Protein AF-A0A367MD24-F1 (afdb_monomer)

Sequence (98 aa):
MNCYQDEFDQTNGLRYLNHAAVAPWPRRAADAVSAFARENVAHGANDYPEWLKIEHRLRERLARLLNARAGSDLALVKNTSEALSFVAFGLDWREGDQ

Solvent-accessible surface area (backbone atoms only — not comparable to full-atom values): 6394 Å² total; per-residue (Å²): 132,69,80,67,61,79,28,54,84,67,64,90,90,69,81,87,82,56,62,88,79,71,53,84,70,44,47,71,57,55,51,53,53,51,50,52,54,53,46,38,73,74,55,50,74,74,58,47,74,60,53,51,52,54,52,51,53,47,51,58,51,48,26,62,74,70,72,46,60,91,89,56,92,76,80,92,69,95,46,71,70,60,47,53,47,52,53,62,74,67,51,90,81,55,94,88,71,131

Nearest PDB structures (foldseek):
  3s5u-assembly1_F  TM=2.962E-01  e=2.990E+00  Enterococcus faecalis ATCC 4200
  3s5u-assembly1_A  TM=3.018E-01  e=6.526E+00  Enterococcus faecalis ATCC 4200

Radius of gyration: 18.74 Å; Cα contacts (8 Å, |Δi|>4): 24; chains: 1; bounding box: 44×31×53 Å

Structure (mmCIF, N/CA/C/O backbone):
data_AF-A0A367MD24-F1
#
_entry.id   AF-A0A367MD24-F1
#
loop_
_atom_site.group_PDB
_atom_site.id
_atom_site.type_symbol
_atom_site.label_atom_id
_atom_site.label_alt_id
_atom_site.label_comp_id
_atom_site.label_asym_id
_atom_site.label_entity_id
_atom_site.label_seq_id
_atom_site.pdbx_PDB_ins_code
_atom_site.Cartn_x
_atom_site.Cartn_y
_atom_site.Cartn_z
_atom_site.occupancy
_atom_sit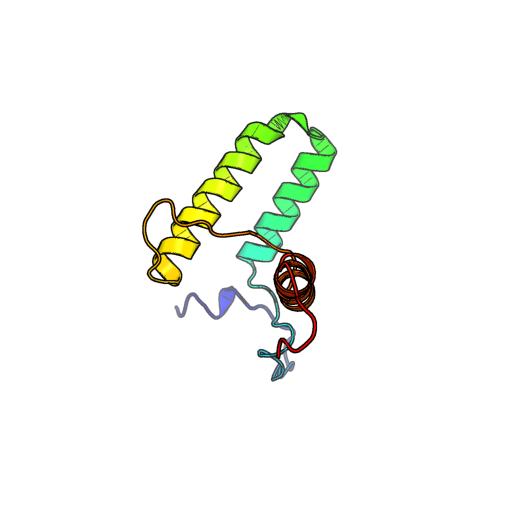e.B_iso_or_equiv
_atom_site.auth_seq_id
_atom_site.auth_comp_id
_atom_site.auth_asym_id
_atom_site.auth_atom_id
_atom_site.pdbx_PDB_model_num
ATOM 1 N N . MET A 1 1 ? -16.781 -20.078 14.751 1.00 49.09 1 MET A N 1
ATOM 2 C CA . MET A 1 1 ? -16.641 -18.618 14.562 1.00 49.09 1 MET A CA 1
ATOM 3 C C . MET A 1 1 ? -15.866 -18.387 13.284 1.00 49.09 1 MET A C 1
ATOM 5 O O . MET A 1 1 ? -14.769 -18.916 13.162 1.00 49.09 1 MET A O 1
ATOM 9 N N . ASN A 1 2 ? -16.462 -17.707 12.306 1.00 54.78 2 ASN A N 1
ATOM 10 C CA . ASN A 1 2 ? -15.797 -17.422 11.040 1.00 54.78 2 ASN A CA 1
ATOM 11 C C . ASN A 1 2 ? -14.982 -16.134 11.222 1.00 54.78 2 ASN A C 1
ATOM 13 O O . ASN A 1 2 ? -15.538 -15.046 11.114 1.00 54.78 2 ASN A O 1
ATOM 17 N N . CYS A 1 3 ? -13.696 -16.262 11.566 1.00 66.62 3 CYS A N 1
ATOM 18 C CA . CYS A 1 3 ? -12.846 -15.154 12.038 1.00 66.62 3 CYS A CA 1
ATOM 19 C C . CYS A 1 3 ? -12.721 -13.967 11.064 1.00 66.62 3 CYS A C 1
ATOM 21 O O . CYS A 1 3 ? -12.239 -12.908 11.447 1.00 66.62 3 CYS A O 1
ATOM 23 N N . TYR A 1 4 ? -13.155 -14.137 9.815 1.00 72.00 4 TYR A N 1
ATOM 24 C CA . TYR A 1 4 ? -13.145 -13.102 8.788 1.00 72.00 4 TYR A CA 1
ATOM 25 C C . TYR A 1 4 ? -14.350 -12.160 8.851 1.00 72.00 4 TYR A C 1
ATOM 27 O O . TYR A 1 4 ? -14.225 -11.016 8.431 1.00 72.00 4 TYR A O 1
ATOM 35 N N . GLN A 1 5 ? -15.506 -12.604 9.358 1.00 72.69 5 GLN A N 1
ATOM 36 C CA . GLN A 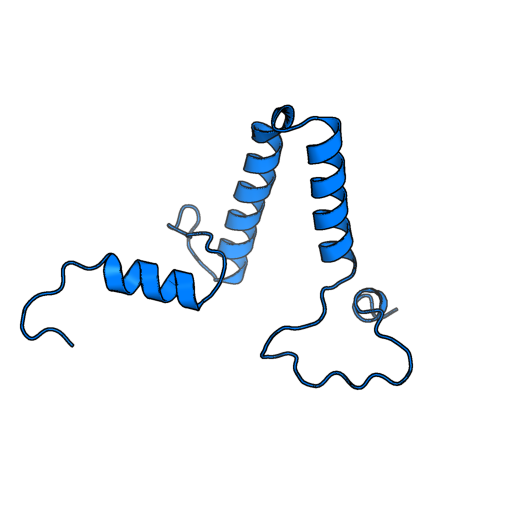1 5 ? -16.703 -11.751 9.413 1.00 72.69 5 GLN A CA 1
ATOM 37 C C . GLN A 1 5 ? -16.533 -10.607 10.420 1.00 72.69 5 GLN A C 1
ATOM 39 O O . GLN A 1 5 ? -16.951 -9.488 10.143 1.00 72.69 5 GLN A O 1
ATOM 44 N N . ASP A 1 6 ? -15.820 -10.857 11.521 1.00 85.44 6 ASP A N 1
ATOM 45 C CA . ASP A 1 6 ? -15.569 -9.860 12.568 1.00 85.44 6 ASP A CA 1
ATOM 46 C C . ASP A 1 6 ? -14.552 -8.778 12.152 1.00 85.44 6 ASP A C 1
ATOM 48 O O . ASP A 1 6 ? -14.402 -7.772 12.845 1.00 85.44 6 ASP A O 1
ATOM 52 N N . GLU A 1 7 ? -13.843 -8.959 11.033 1.00 93.31 7 GLU A N 1
ATOM 53 C CA . GLU A 1 7 ? -12.888 -7.973 10.512 1.00 93.31 7 GLU A CA 1
ATOM 54 C C . GLU A 1 7 ? -13.557 -6.892 9.659 1.00 93.31 7 GLU A C 1
ATOM 56 O O . GLU A 1 7 ? -12.987 -5.815 9.508 1.00 93.31 7 GLU A O 1
ATOM 61 N N . PHE A 1 8 ? -14.745 -7.147 9.110 1.00 92.12 8 PHE A N 1
ATOM 62 C CA . PHE A 1 8 ? -15.423 -6.235 8.18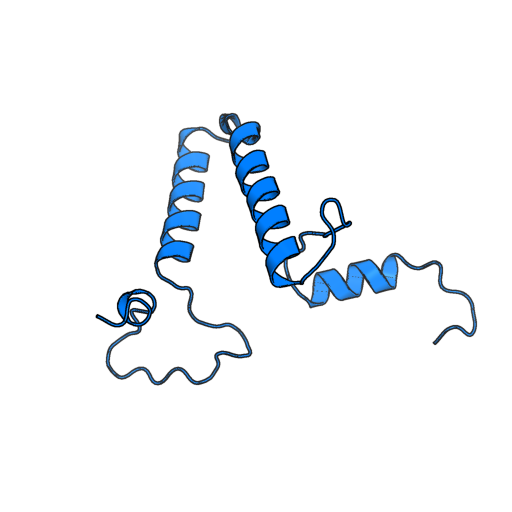6 1.00 92.12 8 PHE A CA 1
ATOM 63 C C . PHE A 1 8 ? -16.764 -5.785 8.762 1.00 92.12 8 PHE A C 1
ATOM 65 O O . PHE A 1 8 ? -17.832 -6.209 8.324 1.00 92.12 8 PHE A O 1
ATOM 72 N N . ASP A 1 9 ? -16.686 -4.892 9.744 1.00 88.19 9 ASP A N 1
ATOM 73 C CA . ASP A 1 9 ? -17.826 -4.369 10.502 1.00 88.19 9 ASP A CA 1
ATOM 74 C C . ASP A 1 9 ? -18.567 -3.260 9.732 1.00 88.19 9 ASP A C 1
ATOM 76 O O . ASP A 1 9 ? -18.518 -2.073 10.057 1.00 88.19 9 ASP A O 1
ATOM 80 N N . GLN A 1 10 ? -19.173 -3.643 8.609 1.00 89.81 10 GLN A N 1
ATOM 81 C CA . GLN A 1 10 ? -19.948 -2.736 7.768 1.00 89.81 10 GLN A CA 1
ATOM 82 C C . GLN A 1 10 ? -21.296 -2.405 8.419 1.00 89.81 10 GLN A C 1
ATOM 84 O O . GLN A 1 10 ? -21.906 -3.236 9.088 1.00 89.81 10 GLN A O 1
ATOM 89 N N . THR A 1 11 ? -21.802 -1.194 8.175 1.00 91.88 11 THR A N 1
ATOM 90 C CA . THR A 1 11 ? -23.098 -0.752 8.704 1.00 91.88 11 THR A CA 1
ATOM 91 C C . THR A 1 11 ? -24.219 -1.721 8.329 1.00 91.88 11 THR A C 1
ATOM 93 O O . THR A 1 11 ? -24.328 -2.144 7.176 1.00 91.88 11 THR A O 1
ATOM 96 N N . ASN A 1 12 ? -25.093 -2.033 9.291 1.00 90.25 12 ASN A N 1
ATOM 97 C CA . ASN A 1 12 ? -26.231 -2.917 9.060 1.00 90.25 12 ASN A CA 1
ATOM 98 C C . ASN A 1 12 ? -27.071 -2.448 7.854 1.00 90.25 12 ASN A C 1
ATOM 100 O O . ASN A 1 12 ? -27.455 -1.282 7.768 1.00 90.25 12 ASN A O 1
ATOM 104 N N . GLY A 1 13 ? -27.351 -3.363 6.923 1.00 91.69 13 GLY A N 1
ATOM 105 C CA . GLY A 1 13 ? -28.075 -3.082 5.679 1.00 91.69 13 GLY A CA 1
ATOM 106 C C . GLY A 1 13 ? -27.205 -2.655 4.489 1.00 91.69 13 GLY A C 1
ATOM 107 O O . GLY A 1 13 ? -27.707 -2.651 3.362 1.00 91.69 13 GLY A O 1
ATOM 108 N N . LEU A 1 14 ? -25.913 -2.362 4.683 1.00 92.81 14 LEU A N 1
ATOM 109 C CA . LEU A 1 14 ? -24.999 -2.082 3.575 1.00 92.81 14 LEU A CA 1
ATOM 110 C C . LEU A 1 14 ? -24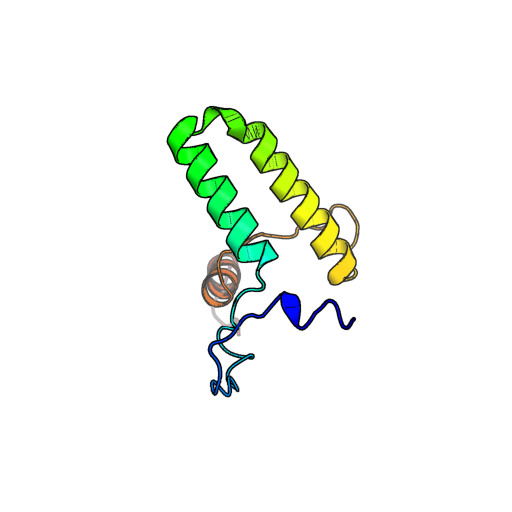.712 -3.361 2.775 1.00 92.81 14 LEU A C 1
ATOM 112 O O . LEU A 1 14 ? -24.267 -4.370 3.314 1.00 92.81 14 LEU A O 1
ATOM 116 N N . ARG A 1 15 ? -24.932 -3.303 1.457 1.00 92.81 15 ARG A N 1
ATOM 117 C CA . ARG A 1 15 ? -24.541 -4.354 0.506 1.00 92.81 15 ARG A CA 1
ATOM 118 C C . ARG A 1 15 ? -23.388 -3.847 -0.343 1.00 92.81 15 ARG A C 1
ATOM 120 O O . ARG A 1 15 ? -23.594 -3.311 -1.430 1.00 92.81 15 ARG A O 1
ATOM 127 N N . TYR A 1 16 ? -22.174 -3.969 0.175 1.00 92.1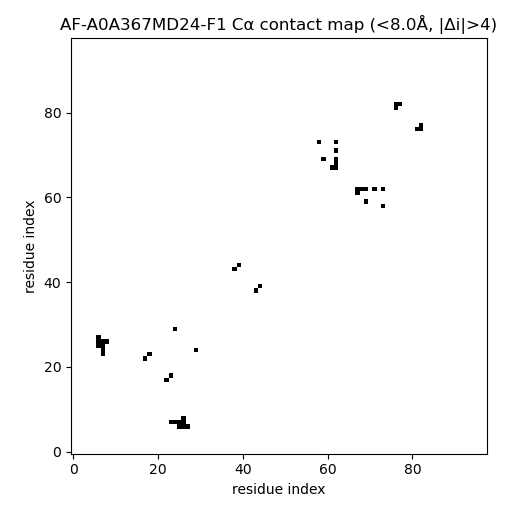2 16 TYR A N 1
ATOM 128 C CA . TYR A 1 16 ? -20.996 -3.508 -0.541 1.00 92.12 16 TYR A CA 1
ATOM 129 C C . TYR A 1 16 ? -20.621 -4.501 -1.649 1.00 92.12 16 TYR A C 1
ATOM 131 O O . TYR A 1 16 ? -20.245 -5.633 -1.369 1.00 92.12 16 TYR A O 1
ATOM 139 N N . LEU A 1 17 ? -20.728 -4.092 -2.916 1.00 94.06 17 LEU A N 1
ATOM 140 C CA . LEU A 1 17 ? -20.426 -4.942 -4.082 1.00 94.06 17 LEU A CA 1
ATOM 141 C C . LEU A 1 17 ? -19.258 -4.412 -4.933 1.00 94.06 17 LEU A C 1
ATOM 143 O O . LEU A 1 17 ? -18.981 -4.954 -5.996 1.00 94.06 17 LEU A O 1
ATOM 147 N N . ASN A 1 18 ? -18.534 -3.392 -4.456 1.00 94.44 18 ASN A N 1
ATOM 148 C CA . ASN A 1 18 ? -17.459 -2.721 -5.200 1.00 94.44 18 ASN A CA 1
ATOM 149 C C . ASN A 1 18 ? -16.039 -3.134 -4.743 1.00 94.44 18 ASN A C 1
ATOM 151 O O . ASN A 1 18 ? -15.118 -2.321 -4.693 1.00 94.44 18 ASN A O 1
ATOM 155 N N . HIS A 1 19 ? -15.853 -4.402 -4.358 1.00 92.19 19 HIS A N 1
ATOM 156 C CA . HIS A 1 19 ? -14.607 -4.890 -3.737 1.00 92.19 19 HIS A CA 1
ATOM 157 C C . HIS A 1 19 ? -13.376 -4.789 -4.649 1.00 92.19 19 HIS A C 1
ATOM 159 O O . HIS A 1 19 ? -12.261 -4.686 -4.148 1.00 92.19 19 HIS A O 1
ATOM 165 N N . ALA A 1 20 ? -13.572 -4.808 -5.969 1.00 94.25 20 ALA A N 1
ATOM 166 C CA . ALA A 1 20 ? -12.483 -4.733 -6.939 1.00 94.25 20 ALA A CA 1
ATOM 167 C C . ALA A 1 20 ? -11.928 -3.311 -7.141 1.00 94.25 20 ALA A C 1
ATOM 169 O O . ALA A 1 20 ? -10.811 -3.180 -7.629 1.00 94.25 20 ALA A O 1
ATOM 170 N N . ALA A 1 21 ? -12.680 -2.260 -6.785 1.00 93.12 21 ALA A N 1
ATOM 171 C CA . ALA A 1 21 ? -12.208 -0.882 -6.913 1.00 93.12 21 ALA A CA 1
ATOM 172 C C . ALA A 1 21 ? -11.403 -0.452 -5.678 1.00 93.12 21 ALA A C 1
ATOM 174 O O . ALA A 1 21 ? -10.185 -0.325 -5.745 1.00 93.12 21 ALA A O 1
ATOM 175 N N . VAL A 1 22 ? -12.079 -0.241 -4.541 1.00 90.88 22 VAL A N 1
ATOM 176 C CA . VAL A 1 22 ? -11.448 0.113 -3.257 1.00 90.88 22 VAL A CA 1
ATOM 177 C C . VAL A 1 22 ? -12.238 -0.528 -2.123 1.00 90.88 22 VAL A C 1
ATOM 179 O O . VAL A 1 22 ? -13.208 0.043 -1.630 1.00 90.88 22 VAL A O 1
ATOM 182 N N . ALA A 1 23 ? -11.830 -1.726 -1.712 1.00 93.62 23 ALA A N 1
ATOM 183 C CA . ALA A 1 23 ? -12.530 -2.475 -0.675 1.00 93.62 23 ALA A CA 1
ATOM 184 C C . ALA A 1 23 ? -12.482 -1.783 0.707 1.00 93.62 23 ALA A C 1
ATOM 186 O O . ALA A 1 23 ? -11.497 -1.108 1.031 1.00 93.62 23 ALA A O 1
ATOM 187 N N . PRO A 1 24 ? -13.500 -1.999 1.563 1.00 93.56 24 PRO A N 1
ATOM 188 C CA . PRO A 1 24 ? -13.440 -1.643 2.973 1.00 93.56 24 PRO A CA 1
ATOM 189 C C . PRO A 1 24 ? -12.233 -2.299 3.643 1.00 93.56 24 PRO A C 1
ATOM 191 O O . PRO A 1 24 ? -11.889 -3.446 3.349 1.00 93.56 24 PRO A O 1
ATOM 194 N N . TRP A 1 25 ? -11.589 -1.576 4.552 1.00 94.25 25 TRP A N 1
ATOM 195 C CA . TRP A 1 25 ? -10.437 -2.108 5.271 1.00 94.25 25 TRP A CA 1
ATOM 196 C C . TRP A 1 25 ? -10.883 -3.111 6.338 1.00 94.25 25 TRP A C 1
ATOM 198 O O . TRP A 1 25 ? -11.882 -2.863 7.015 1.00 94.25 25 TRP A O 1
ATOM 208 N N . PRO A 1 26 ? -10.138 -4.212 6.542 1.00 95.31 26 PRO A N 1
ATOM 209 C CA . PRO A 1 26 ? -10.333 -5.040 7.720 1.00 95.31 26 PRO A CA 1
ATOM 210 C C . PRO A 1 26 ? -9.928 -4.261 8.980 1.00 95.31 26 PRO A C 1
ATOM 212 O O . PRO A 1 26 ? -8.996 -3.449 8.942 1.00 95.31 26 PRO A O 1
ATOM 215 N N . ARG A 1 27 ? -10.575 -4.551 10.113 1.00 95.56 27 ARG A N 1
ATOM 216 C CA . ARG A 1 27 ? -10.347 -3.899 11.413 1.00 95.56 27 ARG A CA 1
ATOM 217 C C . ARG A 1 27 ? -8.862 -3.821 11.771 1.00 95.56 27 ARG A C 1
ATOM 219 O O . ARG A 1 27 ? -8.363 -2.740 12.069 1.00 95.56 27 ARG A O 1
ATOM 226 N N . ARG A 1 28 ? -8.113 -4.916 11.600 1.00 95.50 28 ARG A N 1
ATOM 227 C CA . ARG A 1 28 ? -6.666 -4.943 11.891 1.00 95.50 28 ARG A CA 1
ATOM 228 C C . ARG A 1 28 ? -5.835 -3.922 11.105 1.00 95.50 28 ARG A C 1
ATOM 230 O O . ARG A 1 28 ? -4.798 -3.483 11.594 1.00 95.50 28 ARG A O 1
ATOM 237 N N . ALA A 1 29 ? -6.241 -3.574 9.882 1.00 95.94 29 ALA A N 1
ATOM 238 C CA . ALA A 1 29 ? -5.532 -2.581 9.078 1.00 95.94 29 ALA A CA 1
ATOM 239 C C . ALA A 1 29 ? -5.818 -1.165 9.594 1.00 95.94 29 ALA A C 1
ATOM 241 O O . ALA A 1 29 ? -4.888 -0.373 9.746 1.00 95.94 29 ALA A O 1
ATOM 242 N N . ALA A 1 30 ? -7.079 -0.875 9.930 1.00 96.56 30 ALA A N 1
ATOM 243 C CA . ALA A 1 30 ? -7.468 0.392 10.545 1.00 96.56 30 ALA A CA 1
ATOM 244 C C . ALA A 1 30 ? -6.763 0.611 11.895 1.00 96.56 30 ALA A C 1
ATOM 246 O O . ALA A 1 30 ? -6.240 1.701 12.147 1.00 96.56 30 ALA A O 1
ATOM 247 N N . ASP A 1 31 ? -6.674 -0.432 12.723 1.00 97.19 31 ASP A N 1
ATOM 248 C CA . ASP A 1 31 ? -5.985 -0.386 14.015 1.00 97.19 31 ASP A CA 1
ATOM 249 C C . ASP A 1 31 ? -4.484 -0.110 13.849 1.00 97.19 31 ASP A C 1
ATOM 251 O O . ASP A 1 31 ? -3.937 0.761 14.525 1.00 97.19 31 ASP A O 1
ATOM 255 N N . ALA A 1 32 ? -3.819 -0.796 12.912 1.00 96.56 32 ALA A N 1
ATOM 256 C CA . ALA A 1 32 ? -2.389 -0.615 12.660 1.00 96.56 32 ALA A CA 1
ATOM 257 C C . ALA A 1 32 ? -2.049 0.807 12.179 1.00 96.56 32 ALA A C 1
ATOM 259 O O . ALA A 1 32 ? -1.103 1.416 12.680 1.00 96.56 32 ALA A O 1
ATOM 260 N N . VAL A 1 33 ? -2.835 1.359 11.247 1.00 96.62 33 VAL A N 1
ATOM 261 C CA . VAL A 1 33 ? -2.645 2.737 10.760 1.00 96.62 33 VAL A CA 1
ATOM 262 C C . VAL A 1 33 ? -2.917 3.751 11.873 1.00 96.62 33 VAL A C 1
ATOM 264 O O . VAL A 1 33 ? -2.164 4.711 12.032 1.00 96.62 33 VAL A O 1
ATOM 267 N N . SER A 1 34 ? -3.954 3.523 12.683 1.00 98.06 34 SER A N 1
ATOM 268 C CA . SER A 1 34 ? -4.284 4.391 13.819 1.00 98.06 34 SER A CA 1
ATOM 269 C C . SER A 1 34 ? -3.184 4.394 14.880 1.00 98.06 34 SER A C 1
ATOM 271 O O . SER A 1 34 ? -2.868 5.449 15.430 1.00 98.06 34 SER A O 1
ATOM 273 N N . ALA A 1 35 ? -2.591 3.232 15.167 1.00 96.38 35 ALA A N 1
ATOM 274 C CA . ALA A 1 35 ? -1.471 3.111 16.094 1.00 96.38 35 ALA A CA 1
ATOM 275 C C . ALA A 1 35 ? -0.242 3.880 15.590 1.00 96.38 35 ALA A C 1
ATOM 277 O O . ALA A 1 35 ? 0.286 4.709 16.327 1.00 96.38 35 ALA A O 1
ATOM 278 N N . PHE A 1 36 ? 0.131 3.690 14.319 1.00 95.81 36 PHE A N 1
ATOM 279 C CA . PHE A 1 36 ? 1.225 4.431 13.688 1.00 95.81 36 PHE A CA 1
ATOM 280 C C . PHE A 1 36 ? 1.011 5.950 13.756 1.00 95.81 36 PHE A C 1
ATOM 282 O O . PHE A 1 36 ? 1.917 6.692 14.127 1.00 95.81 36 PHE A O 1
ATOM 289 N N . ALA A 1 37 ? -0.200 6.428 13.454 1.00 96.94 37 ALA A N 1
ATOM 290 C CA . ALA A 1 37 ? -0.509 7.854 13.521 1.00 96.94 37 ALA A CA 1
ATOM 291 C C . ALA A 1 37 ? -0.354 8.417 14.945 1.00 96.94 37 ALA A C 1
ATOM 293 O O . ALA A 1 37 ? 0.218 9.491 15.125 1.00 96.94 37 ALA A O 1
ATOM 294 N N . ARG A 1 38 ? -0.826 7.689 15.968 1.00 97.44 38 ARG A N 1
ATOM 295 C CA . ARG A 1 38 ? -0.673 8.094 17.378 1.00 97.44 38 ARG A CA 1
ATOM 296 C C . ARG A 1 38 ? 0.791 8.118 17.812 1.00 97.44 38 ARG A C 1
ATOM 298 O O . ARG A 1 38 ? 1.199 9.053 18.493 1.00 97.44 38 ARG A O 1
ATOM 305 N N . GLU A 1 39 ? 1.565 7.115 17.412 1.00 95.50 39 GLU A N 1
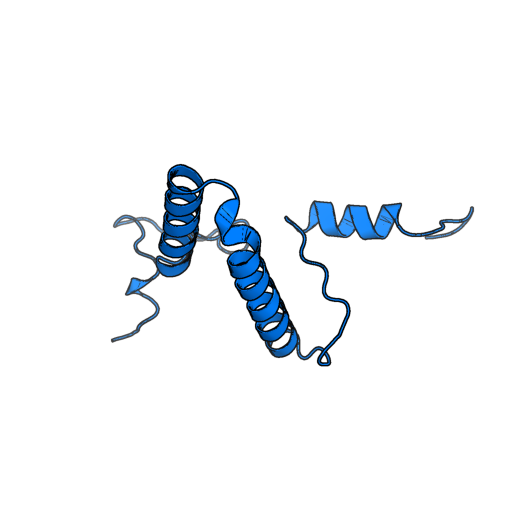ATOM 306 C CA . GLU A 1 39 ? 3.001 7.025 17.691 1.00 95.50 39 GLU A CA 1
ATOM 307 C C . GLU A 1 39 ? 3.765 8.196 17.064 1.00 95.50 39 GLU A C 1
ATOM 309 O O . GLU A 1 39 ? 4.523 8.872 17.756 1.00 95.50 39 GLU A O 1
ATOM 314 N N . ASN A 1 40 ? 3.493 8.506 15.793 1.00 96.19 40 ASN A N 1
ATOM 315 C CA . ASN A 1 40 ? 4.123 9.619 15.086 1.00 96.19 40 ASN A CA 1
ATOM 316 C C . ASN A 1 40 ? 3.800 10.978 15.734 1.00 96.19 40 ASN A C 1
ATOM 318 O O . ASN A 1 40 ? 4.680 11.824 15.860 1.00 96.19 40 ASN A O 1
ATOM 322 N N . VAL A 1 41 ? 2.567 11.175 16.215 1.00 97.06 41 VAL A N 1
ATOM 323 C CA . VAL A 1 41 ? 2.189 12.383 16.972 1.00 97.06 41 VAL A CA 1
ATOM 324 C C . VAL A 1 41 ? 2.952 12.482 18.297 1.00 97.06 41 VAL A C 1
ATOM 326 O O . VAL A 1 41 ? 3.375 13.573 18.671 1.00 97.06 41 VAL A O 1
ATOM 329 N N . ALA A 1 42 ? 3.120 11.368 19.014 1.00 96.88 42 ALA A N 1
ATOM 330 C CA . ALA A 1 42 ? 3.753 11.358 20.331 1.00 96.88 42 ALA A CA 1
ATOM 331 C C . ALA A 1 42 ? 5.285 11.487 20.270 1.00 96.88 42 ALA A C 1
ATOM 333 O O . ALA A 1 42 ? 5.873 12.172 21.106 1.00 96.88 42 ALA A O 1
ATOM 334 N N . HIS A 1 43 ? 5.929 10.837 19.298 1.00 95.56 43 HIS A N 1
ATOM 335 C CA . HIS A 1 43 ? 7.387 10.666 19.270 1.00 95.56 43 HIS A CA 1
ATOM 336 C C . HIS A 1 43 ? 8.056 11.207 17.999 1.00 95.56 43 HIS A C 1
ATOM 338 O O . HIS A 1 43 ? 9.283 11.165 17.884 1.00 95.56 43 HIS A O 1
ATOM 344 N N . GLY A 1 44 ? 7.292 11.735 17.039 1.00 94.50 44 GLY A N 1
ATOM 345 C CA . GLY A 1 44 ? 7.827 12.162 15.750 1.00 94.50 44 GLY A CA 1
ATOM 346 C C . GLY A 1 44 ? 8.473 10.996 15.002 1.00 94.50 44 GLY A C 1
ATOM 347 O O . GLY A 1 44 ? 7.965 9.880 15.009 1.00 94.50 44 GLY A O 1
ATOM 348 N N . ALA A 1 45 ? 9.612 11.250 14.357 1.00 93.25 45 ALA A N 1
ATOM 349 C CA . ALA A 1 45 ? 10.360 10.249 13.592 1.00 93.25 45 ALA A CA 1
ATOM 350 C C . ALA A 1 45 ? 11.412 9.478 14.418 1.00 93.25 45 ALA A C 1
ATOM 352 O O . ALA A 1 45 ? 12.290 8.844 13.837 1.00 93.25 45 ALA A O 1
ATOM 353 N N . ASN A 1 46 ? 11.366 9.534 15.754 1.00 94.19 46 ASN A N 1
ATOM 354 C CA . ASN A 1 46 ? 12.383 8.897 16.602 1.00 94.19 46 ASN A CA 1
ATOM 355 C C . ASN A 1 46 ? 12.441 7.370 16.425 1.00 94.19 46 ASN A C 1
ATOM 357 O O . ASN A 1 46 ? 13.526 6.791 16.440 1.00 94.19 46 ASN A O 1
ATOM 361 N N . ASP A 1 47 ? 11.295 6.736 16.174 1.00 92.31 47 ASP A N 1
ATOM 362 C CA . ASP A 1 47 ? 11.166 5.279 16.042 1.00 92.31 47 ASP A CA 1
ATOM 363 C C . ASP A 1 47 ? 11.307 4.782 14.591 1.00 92.31 47 ASP A C 1
ATOM 365 O O . ASP A 1 47 ? 10.963 3.646 14.260 1.00 92.31 47 ASP A O 1
ATOM 369 N N . TYR A 1 48 ? 11.876 5.604 13.702 1.00 92.00 48 TYR A N 1
ATOM 370 C CA . TYR A 1 48 ? 12.079 5.253 12.292 1.00 92.00 48 TYR A CA 1
ATOM 371 C C . TYR A 1 48 ? 12.764 3.886 12.069 1.00 92.00 48 TYR A C 1
ATOM 373 O O . TYR A 1 48 ? 12.307 3.134 11.200 1.00 92.00 48 TYR A O 1
ATOM 381 N N . PRO A 1 49 ? 13.800 3.483 12.843 1.00 93.94 49 PRO A N 1
ATOM 382 C CA . PRO A 1 49 ? 14.391 2.151 12.708 1.00 93.94 49 PRO A CA 1
ATOM 383 C C . PRO A 1 49 ? 13.404 1.002 12.960 1.00 93.94 49 PRO A C 1
ATOM 385 O O . PRO A 1 49 ? 13.513 -0.044 12.321 1.00 93.94 49 PRO A O 1
ATOM 388 N N . GLU A 1 50 ? 12.425 1.176 13.852 1.00 92.94 50 GLU A N 1
ATOM 389 C CA . GLU A 1 50 ? 11.384 0.170 14.084 1.00 92.94 50 GLU A CA 1
ATOM 390 C C . GLU A 1 50 ? 10.405 0.105 12.907 1.00 92.94 50 GLU A C 1
ATOM 392 O O . GLU A 1 50 ? 10.004 -0.987 12.491 1.00 92.94 50 GLU A O 1
ATOM 397 N N . TRP A 1 51 ? 10.081 1.244 12.292 1.00 92.50 51 TRP A N 1
ATOM 398 C CA . TRP A 1 51 ? 9.224 1.283 11.103 1.00 92.50 51 TRP A CA 1
ATOM 399 C C . TRP A 1 51 ? 9.870 0.569 9.910 1.00 92.50 51 TRP A C 1
ATOM 401 O O . TRP A 1 51 ? 9.192 -0.173 9.195 1.00 92.50 51 TRP A O 1
ATOM 411 N N . LEU A 1 52 ? 11.194 0.673 9.752 1.00 93.56 52 LEU A N 1
ATOM 412 C CA . LEU A 1 52 ? 11.932 -0.085 8.733 1.00 93.56 52 LEU A CA 1
ATOM 413 C C . LEU A 1 52 ? 11.822 -1.607 8.933 1.00 93.56 52 LEU A C 1
ATOM 415 O O . LEU A 1 52 ? 11.750 -2.356 7.956 1.00 93.56 52 LEU A O 1
ATOM 419 N N . LYS A 1 53 ? 11.727 -2.098 10.178 1.00 94.94 53 LYS A N 1
ATOM 420 C CA . LYS A 1 53 ? 11.485 -3.533 10.436 1.00 94.94 53 LYS A CA 1
ATOM 421 C C . LYS A 1 53 ? 10.091 -3.965 9.982 1.00 94.94 53 LYS A C 1
ATOM 423 O O . LYS A 1 53 ? 9.918 -5.091 9.507 1.00 94.94 53 LYS A O 1
ATOM 428 N N . ILE A 1 54 ? 9.090 -3.092 10.122 1.00 94.31 54 ILE A N 1
ATOM 429 C CA . ILE A 1 54 ? 7.732 -3.343 9.616 1.00 94.31 54 ILE A CA 1
ATOM 430 C C . ILE A 1 54 ? 7.767 -3.468 8.091 1.00 94.31 54 ILE A C 1
ATOM 432 O O . ILE A 1 54 ? 7.189 -4.416 7.552 1.00 94.31 54 ILE A O 1
ATOM 436 N N . GLU A 1 55 ? 8.483 -2.570 7.415 1.00 92.81 55 GLU A N 1
ATOM 437 C CA . GLU A 1 55 ? 8.666 -2.606 5.965 1.00 92.81 55 GLU A CA 1
ATOM 438 C C . GLU A 1 55 ? 9.379 -3.888 5.504 1.00 92.81 55 GLU A C 1
ATOM 440 O O . GLU A 1 55 ? 8.908 -4.571 4.593 1.00 92.81 55 GLU A O 1
ATOM 445 N N . HIS A 1 56 ? 10.466 -4.281 6.175 1.00 92.75 56 HIS A N 1
ATOM 446 C CA . HIS A 1 56 ? 11.181 -5.521 5.868 1.00 92.75 56 HIS A CA 1
ATOM 447 C C . HIS A 1 56 ? 10.263 -6.747 5.976 1.00 92.75 56 HIS A C 1
ATOM 449 O O . HIS A 1 56 ? 10.156 -7.553 5.050 1.00 92.75 56 HIS A O 1
ATOM 455 N N . ARG A 1 57 ? 9.507 -6.851 7.075 1.00 94.12 57 ARG A N 1
ATOM 456 C CA . ARG A 1 57 ? 8.538 -7.937 7.281 1.00 94.12 57 ARG A CA 1
ATOM 457 C C . ARG A 1 57 ? 7.421 -7.929 6.234 1.00 94.12 57 ARG A C 1
ATOM 459 O O . ARG A 1 57 ? 6.918 -8.994 5.867 1.00 94.12 57 ARG A O 1
ATOM 466 N N . LEU A 1 58 ? 6.994 -6.752 5.770 1.00 94.00 58 LEU A N 1
ATOM 467 C CA . LEU A 1 58 ? 6.034 -6.631 4.673 1.00 94.00 58 LEU A CA 1
ATOM 468 C C . LEU A 1 58 ? 6.615 -7.232 3.388 1.00 94.00 58 LEU A C 1
ATOM 470 O O . LEU A 1 58 ? 5.960 -8.071 2.771 1.00 94.00 58 LEU A O 1
ATOM 474 N N . ARG A 1 59 ? 7.856 -6.885 3.034 1.00 93.12 59 ARG A N 1
ATOM 475 C CA . ARG A 1 59 ? 8.552 -7.420 1.851 1.00 93.12 59 ARG A CA 1
ATOM 476 C C . ARG A 1 59 ? 8.682 -8.945 1.903 1.00 93.12 59 ARG A C 1
ATOM 478 O O . ARG A 1 59 ? 8.332 -9.610 0.935 1.00 93.12 59 ARG A O 1
ATOM 485 N N . GLU A 1 60 ? 9.058 -9.522 3.045 1.00 92.56 60 GLU A N 1
ATOM 486 C CA . GLU A 1 60 ? 9.118 -10.985 3.226 1.00 92.56 60 GLU A CA 1
ATOM 487 C C . GLU A 1 60 ? 7.755 -11.673 3.044 1.00 92.56 60 GLU A C 1
ATOM 489 O O . GLU A 1 60 ? 7.648 -12.768 2.485 1.00 92.56 60 GLU A O 1
ATOM 494 N N . ARG A 1 61 ? 6.680 -11.057 3.550 1.00 94.19 61 ARG A N 1
ATOM 495 C CA . ARG A 1 61 ? 5.314 -11.580 3.394 1.00 94.19 61 ARG A CA 1
ATOM 496 C C . ARG A 1 61 ? 4.848 -11.500 1.944 1.00 94.19 61 ARG A C 1
ATOM 498 O O . ARG A 1 61 ? 4.279 -12.476 1.462 1.00 94.19 61 ARG A O 1
ATOM 505 N N . LEU A 1 62 ? 5.119 -10.390 1.260 1.00 94.31 62 LEU A N 1
ATOM 506 C CA . LEU A 1 62 ? 4.791 -10.215 -0.155 1.00 94.31 62 LEU A CA 1
ATOM 507 C C . LEU A 1 62 ? 5.579 -11.177 -1.043 1.00 94.31 62 LEU A C 1
ATOM 509 O O . LEU A 1 62 ? 4.987 -11.784 -1.928 1.00 94.31 62 LEU A O 1
ATOM 513 N N . ALA A 1 63 ? 6.867 -11.396 -0.765 1.00 93.81 63 ALA A N 1
ATOM 514 C CA . ALA A 1 63 ? 7.670 -12.371 -1.497 1.00 93.81 63 ALA A CA 1
ATOM 515 C C . ALA A 1 63 ? 7.052 -13.775 -1.422 1.00 93.81 63 ALA A C 1
ATOM 517 O O . ALA A 1 63 ? 6.885 -14.431 -2.445 1.00 93.81 63 ALA A O 1
ATOM 518 N N . ARG A 1 64 ? 6.612 -14.208 -0.232 1.00 93.06 64 ARG A N 1
ATOM 519 C CA . ARG A 1 64 ? 5.888 -15.482 -0.081 1.00 93.06 64 ARG A CA 1
ATOM 520 C C . ARG A 1 64 ? 4.550 -15.497 -0.819 1.00 93.06 64 ARG A C 1
ATOM 522 O O . ARG A 1 64 ? 4.247 -16.487 -1.472 1.00 93.06 64 ARG A O 1
ATOM 529 N N . LEU A 1 65 ? 3.762 -14.423 -0.721 1.00 94.62 65 LEU A N 1
ATOM 530 C CA . LEU A 1 65 ? 2.452 -14.324 -1.376 1.00 94.62 65 LEU A CA 1
ATOM 531 C C . LEU A 1 65 ? 2.561 -14.410 -2.905 1.00 94.62 65 LEU A C 1
ATOM 533 O O . LEU A 1 65 ? 1.747 -15.068 -3.543 1.00 94.62 65 LEU A O 1
ATOM 537 N N . LEU A 1 66 ? 3.570 -13.754 -3.476 1.00 93.56 66 LEU A N 1
ATOM 538 C CA . LEU A 1 66 ? 3.812 -13.688 -4.917 1.00 93.56 66 LEU A CA 1
ATOM 539 C C . LEU A 1 66 ? 4.692 -14.838 -5.431 1.00 93.56 66 LEU A C 1
ATOM 541 O O . LEU A 1 66 ? 5.029 -14.859 -6.612 1.00 93.56 66 LEU A O 1
ATOM 545 N N . ASN A 1 67 ? 5.088 -15.774 -4.558 1.00 92.25 67 ASN A N 1
ATOM 546 C CA . ASN A 1 67 ? 6.061 -16.826 -4.860 1.00 92.25 67 ASN A CA 1
ATOM 547 C C . ASN A 1 67 ? 7.370 -16.279 -5.478 1.00 92.25 67 ASN A C 1
ATOM 549 O O . ASN A 1 67 ? 7.965 -16.873 -6.379 1.00 92.25 67 ASN A O 1
ATOM 553 N N . ALA A 1 68 ? 7.810 -15.113 -5.005 1.00 91.25 68 ALA A N 1
ATOM 554 C CA . ALA A 1 68 ? 9.051 -14.476 -5.415 1.00 91.25 68 ALA A CA 1
ATOM 555 C C . ALA A 1 68 ? 10.234 -15.008 -4.589 1.00 91.25 68 ALA A C 1
ATOM 557 O O . ALA A 1 68 ? 10.090 -15.420 -3.435 1.00 91.25 68 ALA A O 1
ATOM 558 N N . ARG A 1 69 ? 11.437 -14.992 -5.173 1.00 85.50 69 ARG A N 1
ATOM 559 C CA . ARG A 1 69 ? 12.659 -15.443 -4.486 1.00 85.50 69 ARG A CA 1
ATOM 560 C C . ARG A 1 69 ? 12.992 -14.521 -3.309 1.00 85.50 69 ARG A C 1
ATOM 562 O O . ARG A 1 69 ? 12.766 -13.316 -3.383 1.00 85.50 69 ARG A O 1
ATOM 569 N N . ALA A 1 70 ? 13.565 -15.061 -2.235 1.00 70.50 70 ALA A N 1
ATOM 570 C CA . ALA A 1 70 ? 14.082 -14.234 -1.144 1.00 70.50 70 ALA A CA 1
ATOM 571 C C . ALA A 1 70 ? 15.142 -13.253 -1.683 1.00 70.50 70 ALA A C 1
ATOM 573 O O . ALA A 1 70 ? 16.000 -13.655 -2.467 1.00 70.50 70 ALA A O 1
ATOM 574 N N . GLY A 1 71 ? 15.051 -11.976 -1.301 1.00 67.62 71 GLY A N 1
ATOM 575 C CA . GLY A 1 71 ? 15.923 -10.919 -1.830 1.00 67.62 71 GLY A CA 1
ATOM 576 C C . GLY A 1 71 ? 15.590 -10.450 -3.253 1.00 67.62 71 GLY A C 1
ATOM 577 O O . GLY A 1 71 ? 16.414 -9.781 -3.862 1.00 67.62 71 GLY A O 1
ATOM 578 N N . SER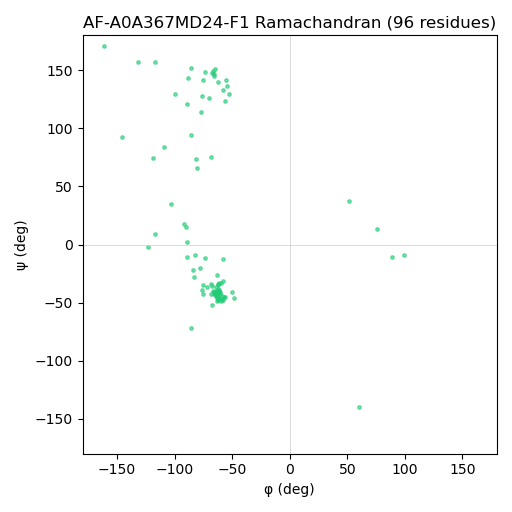 A 1 72 ? 14.420 -10.797 -3.802 1.00 70.19 72 SER A N 1
ATOM 579 C CA . SER A 1 72 ? 13.933 -10.194 -5.052 1.00 70.19 72 SER A CA 1
ATOM 580 C C . SER A 1 72 ? 13.634 -8.699 -4.877 1.00 70.19 72 SER A C 1
ATOM 582 O O . SER A 1 72 ? 13.156 -8.283 -3.817 1.00 70.19 72 SER A O 1
ATOM 584 N N . ASP A 1 73 ? 13.891 -7.912 -5.929 1.00 76.44 73 ASP A N 1
ATOM 585 C CA . ASP A 1 73 ? 13.623 -6.468 -5.993 1.00 76.44 73 ASP A CA 1
ATOM 586 C C . ASP A 1 73 ? 12.113 -6.191 -6.016 1.00 76.44 73 ASP A C 1
ATOM 588 O O . ASP A 1 73 ? 11.504 -5.889 -7.040 1.00 76.44 73 ASP A O 1
ATOM 592 N N . LEU A 1 74 ? 11.472 -6.329 -4.858 1.00 90.44 74 LEU A N 1
ATOM 593 C CA . LEU A 1 74 ? 10.122 -5.829 -4.645 1.00 90.44 74 LEU A CA 1
ATOM 594 C C . LEU A 1 74 ? 10.212 -4.315 -4.457 1.00 90.44 74 LEU A C 1
ATOM 596 O O . LEU A 1 74 ? 10.945 -3.846 -3.595 1.00 90.44 74 LEU A O 1
ATOM 600 N N . ALA A 1 75 ? 9.446 -3.535 -5.209 1.00 92.12 75 ALA A N 1
ATOM 601 C CA . ALA A 1 75 ? 9.267 -2.112 -4.936 1.00 92.12 75 ALA A CA 1
ATOM 602 C C . ALA A 1 75 ? 7.935 -1.904 -4.205 1.00 92.12 75 ALA A C 1
ATOM 604 O O . ALA A 1 75 ? 6.898 -2.403 -4.641 1.00 92.12 75 ALA A O 1
ATOM 605 N N . LEU A 1 76 ? 7.956 -1.176 -3.086 1.00 93.31 76 LEU A N 1
ATOM 606 C CA . LEU A 1 76 ? 6.733 -0.729 -2.422 1.00 93.31 76 LEU A CA 1
ATOM 607 C C . LEU A 1 76 ? 6.341 0.627 -3.010 1.00 93.31 76 LEU A C 1
ATOM 609 O O . LEU A 1 76 ? 7.114 1.578 -2.950 1.00 93.31 76 LEU A O 1
ATOM 613 N N . VAL A 1 77 ? 5.147 0.691 -3.585 1.00 95.31 77 VAL A N 1
ATOM 614 C CA . VAL A 1 77 ? 4.591 1.861 -4.282 1.00 95.31 77 VAL A CA 1
ATOM 615 C C . VAL A 1 77 ? 3.173 2.114 -3.785 1.00 95.31 77 VAL A C 1
ATOM 617 O O . VAL A 1 77 ? 2.532 1.208 -3.248 1.00 95.31 77 VAL A O 1
ATOM 620 N N . LYS A 1 78 ? 2.668 3.343 -3.920 1.00 93.62 78 LYS A N 1
ATOM 621 C CA . LYS A 1 78 ? 1.411 3.746 -3.267 1.00 93.62 78 LYS A CA 1
ATOM 622 C C . LYS A 1 78 ? 0.176 3.173 -3.950 1.00 93.62 78 LYS A C 1
ATOM 624 O O . LYS A 1 78 ? -0.828 2.927 -3.289 1.00 93.62 78 LYS A O 1
ATOM 629 N N . ASN A 1 79 ? 0.212 3.039 -5.274 1.00 94.81 79 ASN A N 1
ATOM 630 C CA . ASN A 1 79 ? -0.912 2.570 -6.081 1.00 94.81 79 ASN A CA 1
ATOM 631 C C . ASN A 1 79 ? -0.449 2.081 -7.465 1.00 94.81 79 ASN A C 1
ATOM 633 O O . ASN A 1 79 ? 0.699 2.281 -7.862 1.00 94.81 79 ASN A O 1
ATOM 637 N N . THR A 1 80 ? -1.368 1.459 -8.208 1.00 95.75 80 THR A N 1
ATOM 638 C CA . THR A 1 80 ? -1.109 0.881 -9.535 1.00 95.75 80 THR A CA 1
ATOM 639 C C . THR A 1 80 ? -0.679 1.921 -10.568 1.00 95.75 80 THR A C 1
ATOM 641 O O . THR A 1 80 ? 0.243 1.666 -11.337 1.00 95.75 80 THR A O 1
ATOM 644 N N . SER A 1 81 ? -1.301 3.101 -10.586 1.00 96.81 81 SER A N 1
ATOM 645 C CA . SER A 1 81 ? -0.987 4.147 -11.568 1.00 96.81 81 SER A CA 1
ATOM 646 C C . SER A 1 81 ? 0.422 4.714 -11.379 1.00 96.81 81 SER A C 1
ATOM 648 O O . SER A 1 81 ? 1.131 4.934 -12.360 1.00 96.81 81 SER A O 1
ATOM 650 N N . GLU A 1 82 ? 0.854 4.907 -10.129 1.00 96.44 82 GLU A N 1
ATOM 651 C CA . GLU A 1 82 ? 2.223 5.321 -9.793 1.00 96.44 82 GLU A CA 1
ATOM 652 C C . GLU A 1 82 ? 3.227 4.242 -10.227 1.00 96.44 82 GLU A C 1
ATOM 654 O O . GLU A 1 82 ? 4.222 4.563 -10.871 1.00 96.44 82 GLU A O 1
ATOM 659 N N . ALA A 1 83 ? 2.924 2.962 -9.977 1.00 96.62 83 ALA A N 1
ATOM 660 C CA . ALA A 1 83 ? 3.771 1.843 -10.391 1.00 96.62 83 ALA A CA 1
ATOM 661 C C . ALA A 1 83 ? 3.971 1.787 -11.915 1.00 96.62 83 ALA A C 1
ATOM 663 O O . ALA A 1 83 ? 5.100 1.683 -12.393 1.00 96.62 83 ALA A O 1
ATOM 664 N N . LEU A 1 84 ? 2.877 1.894 -12.678 1.00 97.62 84 LEU A N 1
ATOM 665 C CA . LEU A 1 84 ? 2.921 1.921 -14.142 1.00 97.62 84 LEU A CA 1
ATOM 666 C C . LEU A 1 84 ? 3.719 3.123 -14.649 1.00 97.62 84 LEU A C 1
ATOM 668 O O . LEU A 1 84 ? 4.497 2.989 -15.589 1.00 97.62 84 LEU A O 1
ATOM 672 N N . SER A 1 85 ? 3.573 4.273 -13.989 1.00 97.00 85 SER A N 1
ATOM 673 C CA . SER A 1 85 ? 4.333 5.479 -14.323 1.00 97.00 85 SER A CA 1
ATOM 674 C C . SER A 1 85 ? 5.829 5.297 -14.051 1.00 97.00 85 SER A C 1
ATOM 676 O O . SER A 1 85 ? 6.638 5.673 -14.891 1.00 97.00 85 SER A O 1
ATOM 678 N N . PHE A 1 86 ? 6.219 4.687 -12.926 1.00 96.38 86 PHE A N 1
ATOM 679 C CA . PHE A 1 86 ? 7.628 4.401 -12.626 1.00 96.38 86 PHE A CA 1
ATOM 680 C C . PHE A 1 86 ? 8.271 3.483 -13.658 1.00 96.38 86 PHE A C 1
ATOM 682 O O . PHE A 1 86 ? 9.402 3.735 -14.061 1.00 96.38 86 PHE A O 1
ATOM 689 N N . VAL A 1 87 ? 7.558 2.450 -14.112 1.00 95.38 87 VAL A N 1
ATOM 690 C CA . VAL A 1 87 ? 8.067 1.573 -15.171 1.00 95.38 87 VAL A CA 1
ATOM 691 C C . VAL A 1 87 ? 8.161 2.339 -16.486 1.00 95.38 87 VAL A C 1
ATOM 693 O O . VAL A 1 87 ? 9.231 2.383 -17.079 1.00 95.38 87 VAL A O 1
ATOM 696 N N . ALA A 1 88 ? 7.082 2.997 -16.918 1.00 96.12 88 ALA A N 1
ATOM 697 C CA . ALA A 1 88 ? 7.057 3.704 -18.194 1.00 96.12 88 ALA A CA 1
ATOM 698 C C . ALA A 1 88 ? 8.130 4.799 -18.274 1.00 96.12 88 ALA A C 1
ATOM 700 O O . ALA A 1 88 ? 8.869 4.848 -19.243 1.00 96.12 88 ALA A O 1
ATOM 701 N N . PHE A 1 89 ? 8.281 5.646 -17.258 1.00 96.12 89 PHE A N 1
ATOM 702 C CA . PHE A 1 89 ? 9.293 6.709 -17.279 1.00 96.12 89 PHE A CA 1
ATOM 703 C C . PHE A 1 89 ? 10.698 6.243 -16.869 1.00 96.12 89 PHE A C 1
ATOM 705 O O . PHE A 1 89 ? 11.647 7.012 -16.990 1.00 96.12 89 PHE A O 1
ATOM 712 N N . GLY A 1 90 ? 10.838 5.011 -16.372 1.00 95.19 90 GLY A N 1
ATOM 713 C CA . GLY A 1 90 ? 12.122 4.424 -15.986 1.00 95.19 90 GLY A CA 1
ATOM 714 C C . GLY A 1 90 ? 12.842 3.677 -17.113 1.00 95.19 90 GLY A C 1
ATOM 715 O O . GLY A 1 90 ? 14.000 3.303 -16.938 1.00 95.19 90 GLY A O 1
ATOM 716 N N . LEU A 1 91 ? 12.176 3.439 -18.246 1.00 96.19 91 LEU A N 1
ATOM 717 C CA . LEU A 1 91 ? 12.754 2.774 -19.415 1.00 96.19 91 LEU A CA 1
ATOM 718 C C . LEU A 1 91 ? 13.436 3.784 -20.354 1.00 96.19 91 LEU A C 1
ATOM 720 O O . LEU A 1 91 ? 12.943 4.892 -20.560 1.00 96.19 91 LEU A O 1
ATOM 724 N 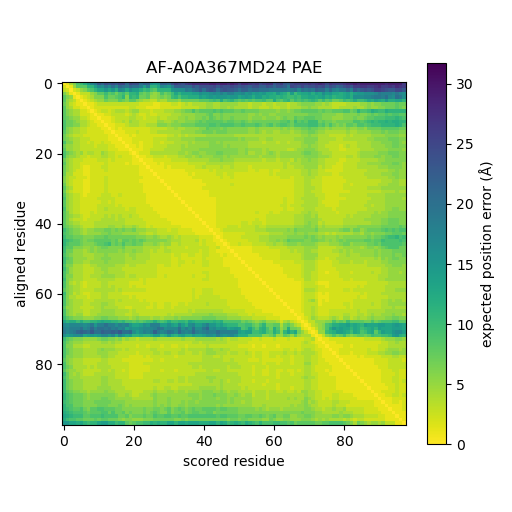N . ASP A 1 92 ? 14.555 3.375 -20.955 1.00 97.06 92 ASP A N 1
ATOM 725 C CA . ASP A 1 92 ? 15.272 4.131 -21.994 1.00 97.06 92 ASP A CA 1
ATOM 726 C C . ASP A 1 92 ?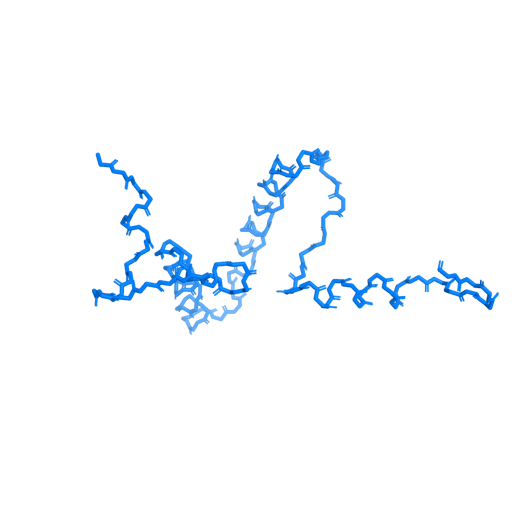 14.603 3.920 -23.360 1.00 97.06 92 ASP A C 1
ATOM 728 O O . ASP A 1 92 ? 15.090 3.157 -24.196 1.00 97.06 92 ASP A O 1
ATOM 732 N N . TRP A 1 93 ? 13.435 4.538 -23.548 1.00 96.69 93 TRP A N 1
ATOM 733 C CA . TRP A 1 93 ? 12.674 4.441 -24.793 1.00 96.69 93 TRP A CA 1
ATOM 734 C C . TRP A 1 93 ? 13.445 5.008 -25.978 1.00 96.69 93 TRP A C 1
ATOM 736 O O . TRP A 1 93 ? 14.043 6.085 -25.906 1.00 96.69 93 TRP A O 1
ATOM 746 N N . ARG A 1 94 ? 13.349 4.319 -27.110 1.00 97.62 94 ARG A N 1
ATOM 747 C CA . ARG A 1 94 ? 13.911 4.743 -28.388 1.00 97.62 94 ARG A CA 1
ATOM 748 C C . ARG A 1 94 ? 12.807 4.965 -29.403 1.00 97.62 94 ARG A C 1
ATOM 750 O O . ARG A 1 94 ? 11.698 4.446 -29.296 1.00 97.62 94 ARG A O 1
ATOM 757 N N . GLU A 1 95 ? 13.123 5.772 -30.409 1.00 97.06 95 GLU A N 1
ATOM 758 C CA . GLU A 1 95 ? 12.218 5.986 -31.530 1.00 97.06 95 GLU A CA 1
ATOM 759 C C . GLU A 1 95 ? 11.864 4.641 -32.184 1.00 97.06 95 GLU A C 1
ATOM 761 O O . GLU A 1 95 ? 12.747 3.891 -32.601 1.00 97.06 95 GLU A O 1
ATOM 766 N N . GLY A 1 96 ? 10.564 4.347 -32.261 1.00 96.81 96 GLY A N 1
ATOM 767 C CA . GLY A 1 96 ? 10.036 3.110 -32.837 1.00 96.81 96 GLY A CA 1
ATOM 768 C C . GLY A 1 96 ? 9.659 2.012 -31.834 1.00 96.81 96 GLY A C 1
ATOM 769 O O . GLY A 1 96 ? 9.019 1.051 -32.257 1.00 96.81 96 GLY A O 1
ATOM 770 N N . ASP A 1 97 ? 9.985 2.147 -30.545 1.00 95.75 97 ASP A N 1
ATOM 771 C CA . ASP A 1 97 ? 9.562 1.196 -29.503 1.00 95.75 97 ASP A CA 1
ATOM 772 C C . ASP A 1 97 ? 8.028 1.238 -29.266 1.00 95.75 97 ASP A C 1
ATOM 774 O O . ASP A 1 97 ? 7.404 2.296 -29.417 1.00 95.75 97 ASP A O 1
ATOM 778 N N . GLN A 1 98 ? 7.412 0.094 -28.907 1.00 86.25 98 GLN A N 1
ATOM 779 C CA . GLN A 1 98 ? 5.963 -0.079 -28.651 1.00 86.25 98 GLN A CA 1
ATOM 780 C C . GLN A 1 98 ? 5.678 -1.049 -27.501 1.00 86.25 98 GLN A C 1
ATOM 782 O O . GLN A 1 98 ? 6.402 -2.067 -27.397 1.00 86.25 98 GLN A O 1
#

InterPro domains:
  IPR015421 Pyridoxal phosphate-dependent transferase, major domain [G3DSA:3.40.640.10] (26-98)
  IPR015422 Pyridoxal phosphate-dependent transferase, small domain [G3DSA:3.90.1150.10] (16-25)
  IPR015424 Pyridoxal phosphate-dependent transferase [SSF53383] (5-97)

Organism: Pseudomonas aeruginosa (NCBI:txid287)

pLDDT: mean 91.62, std 8.69, range [49.09, 98.06]

Secondary structure (DSSP, 8-state):
--TTGGG--PPTT-----HHHHPPPPHHHHHHHHHHHHHHHHHTTTTHHHHHHHHHHHHHHHHHHTTPPTT--PPP-S-HHHHHHHHHHHS---TT--

Foldseek 3Di:
DPVQVQQQPDPPPDDDPPCVPPHDGGNVVVVVVVVVVVCCVVPNCPCVVVVVVVVVVVVVVVCVVVVHDVPPPDDDDDDDVVVVVCVVVVDPDDPPDD

Mean predicted aligned error: 4.88 Å